Protein AF-A0A2N2NQ72-F1 (afdb_monomer_lite)

Radius of gyration: 23.59 Å; chains: 1; bounding box: 45×26×75 Å

Sequence (104 aa):
MTNIAPHPAKSTLQVGFFSAIFMALMTIITFGFAITAIPISGANCMENCIEYPYLNTISQFPKDFQWMIPAIVMMLVYLVFMVSIHLMLLQNKRYLVKLDWLLR

Structure (mmCIF, N/CA/C/O backbone):
data_AF-A0A2N2NQ72-F1
#
_entry.id   AF-A0A2N2NQ72-F1
#
loop_
_atom_site.group_PDB
_atom_site.id
_atom_site.type_symbol
_atom_site.label_atom_id
_atom_site.label_alt_id
_atom_site.label_comp_id
_atom_site.label_asym_id
_atom_site.label_entity_id
_atom_site.label_seq_id
_atom_site.pdbx_PDB_ins_code
_atom_site.Cartn_x
_atom_site.Cartn_y
_atom_site.Cartn_z
_atom_site.occupancy
_atom_site.B_iso_or_equiv
_atom_site.auth_seq_id
_atom_site.auth_comp_id
_atom_site.auth_asym_id
_atom_site.auth_atom_id
_atom_site.pdbx_PDB_model_num
ATOM 1 N N . MET A 1 1 ? -14.158 3.687 43.358 1.00 38.41 1 MET A N 1
ATOM 2 C CA . MET A 1 1 ? -14.730 3.123 42.117 1.00 38.41 1 MET A CA 1
ATOM 3 C C . MET A 1 1 ? -13.775 3.475 40.990 1.00 38.41 1 MET A C 1
ATOM 5 O O . MET A 1 1 ? -13.664 4.642 40.644 1.00 38.41 1 MET A O 1
ATOM 9 N N . THR A 1 2 ? -12.965 2.522 40.535 1.00 41.00 2 THR A N 1
ATOM 10 C CA . THR A 1 2 ? -11.957 2.757 39.495 1.00 41.00 2 THR A CA 1
ATOM 11 C C . THR A 1 2 ? -12.657 2.924 38.146 1.00 41.00 2 THR A C 1
ATOM 13 O O . THR A 1 2 ? -13.260 1.989 37.626 1.00 41.00 2 THR A O 1
ATOM 16 N N . ASN A 1 3 ? -12.618 4.142 37.602 1.00 46.88 3 ASN A N 1
ATOM 17 C CA . ASN A 1 3 ? -13.071 4.457 36.249 1.00 46.88 3 ASN A CA 1
ATOM 18 C C . ASN A 1 3 ? -12.148 3.760 35.242 1.00 46.88 3 ASN A C 1
ATOM 20 O O . ASN A 1 3 ? -11.103 4.289 34.872 1.00 46.88 3 ASN A O 1
ATOM 24 N N . ILE A 1 4 ? -12.511 2.551 34.822 1.00 52.69 4 ILE A N 1
ATOM 25 C CA . ILE A 1 4 ? -11.846 1.874 33.711 1.00 52.69 4 ILE A CA 1
ATOM 26 C C . ILE A 1 4 ? -12.444 2.474 32.438 1.00 52.69 4 ILE A C 1
ATOM 28 O O . ILE A 1 4 ? -13.600 2.211 32.105 1.00 52.69 4 ILE A O 1
ATOM 32 N N . ALA A 1 5 ? -11.681 3.331 31.759 1.00 56.88 5 ALA A N 1
ATOM 33 C CA . ALA A 1 5 ? -12.053 3.839 30.443 1.00 56.88 5 ALA A CA 1
ATOM 34 C C . ALA A 1 5 ? -12.374 2.655 29.507 1.00 56.88 5 ALA A C 1
ATOM 36 O O . ALA A 1 5 ? -11.666 1.643 29.547 1.00 56.88 5 ALA A O 1
ATOM 37 N N . PRO A 1 6 ? -13.420 2.734 28.665 1.00 59.91 6 PRO A N 1
ATOM 38 C CA . PRO A 1 6 ? -13.708 1.661 27.731 1.00 59.91 6 PRO A CA 1
ATOM 39 C C . PRO A 1 6 ? -12.574 1.599 26.708 1.00 59.91 6 PRO A C 1
ATOM 41 O O . PRO A 1 6 ? -12.395 2.504 25.894 1.00 59.91 6 PRO A O 1
ATOM 44 N N . HIS A 1 7 ? -11.784 0.529 26.773 1.00 56.69 7 HIS A N 1
ATOM 45 C CA . HIS A 1 7 ? -10.778 0.240 25.765 1.00 56.69 7 HIS A CA 1
ATOM 46 C C . HIS A 1 7 ? -11.458 0.092 24.395 1.00 56.69 7 HIS A C 1
ATOM 48 O O . HIS A 1 7 ? -12.578 -0.433 24.338 1.00 56.69 7 HIS A O 1
ATOM 54 N N . PRO A 1 8 ? -10.805 0.508 23.289 1.00 62.12 8 PRO A N 1
ATOM 55 C CA . PRO A 1 8 ? -11.271 0.134 21.959 1.00 62.12 8 PRO A CA 1
ATOM 56 C C . PRO A 1 8 ? -11.523 -1.372 21.958 1.00 62.12 8 PRO A C 1
ATOM 58 O O . PRO A 1 8 ? -10.752 -2.119 22.574 1.00 62.12 8 PRO A O 1
ATOM 61 N N . ALA A 1 9 ? -12.616 -1.817 21.326 1.00 69.75 9 ALA A N 1
ATOM 62 C CA . ALA A 1 9 ? -12.918 -3.244 21.248 1.00 69.75 9 ALA A CA 1
ATOM 63 C C . ALA A 1 9 ? -11.630 -3.968 20.828 1.00 69.75 9 ALA A C 1
ATOM 65 O O . ALA A 1 9 ? -11.061 -3.613 19.795 1.00 69.75 9 ALA A O 1
ATOM 66 N N . LYS A 1 10 ? -11.127 -4.906 21.653 1.00 77.69 10 LYS A N 1
ATOM 67 C CA . LYS A 1 10 ? -9.785 -5.506 21.474 1.00 77.69 10 LYS A CA 1
ATOM 68 C C . LYS A 1 10 ? -9.5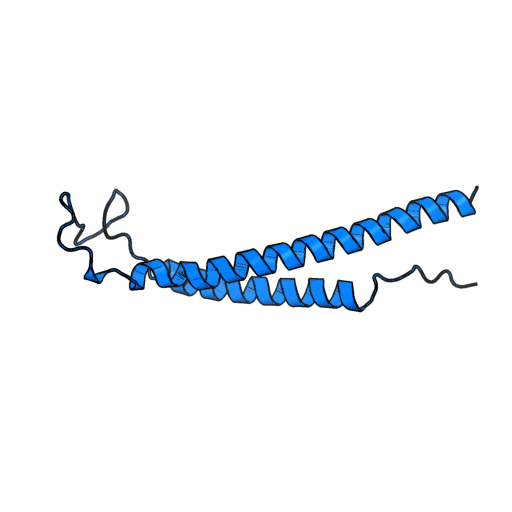32 -5.917 20.018 1.00 77.69 10 LYS A C 1
ATOM 70 O O . LYS A 1 10 ? -8.446 -5.688 19.502 1.00 77.69 10 LYS A O 1
ATOM 75 N N . SER A 1 11 ? -10.574 -6.416 19.352 1.00 84.81 11 SER A N 1
ATOM 76 C CA . SER A 1 11 ? -10.580 -6.770 17.932 1.00 84.81 11 SER A CA 1
ATOM 77 C C . SER A 1 11 ? -10.201 -5.612 16.991 1.00 84.81 11 SER A C 1
ATOM 79 O O . SER A 1 11 ? -9.328 -5.794 16.151 1.00 84.81 11 SER A O 1
ATOM 81 N N . THR A 1 12 ? -10.770 -4.408 17.135 1.00 88.31 12 THR A N 1
ATOM 82 C CA . THR A 1 12 ? -10.451 -3.252 16.270 1.00 88.31 12 THR A CA 1
ATOM 83 C C . THR A 1 12 ? -9.002 -2.801 16.443 1.00 88.31 12 THR A C 1
ATOM 85 O O . THR A 1 12 ? -8.324 -2.528 15.455 1.00 88.31 12 THR A O 1
ATOM 88 N N . LEU A 1 13 ? -8.512 -2.782 17.687 1.00 90.88 13 LEU A N 1
ATOM 89 C CA . LEU A 1 13 ? -7.117 -2.448 17.983 1.00 90.88 13 LEU A CA 1
ATOM 90 C C . LEU A 1 13 ? -6.156 -3.478 17.373 1.00 90.88 13 LEU A C 1
ATOM 92 O O . LEU A 1 13 ? -5.153 -3.104 16.773 1.00 90.88 13 LEU A O 1
ATOM 96 N N . GLN A 1 14 ? -6.476 -4.769 17.493 1.00 92.94 14 GLN A N 1
ATOM 97 C CA . GLN A 1 14 ? -5.684 -5.846 16.898 1.00 92.94 14 GLN A CA 1
ATOM 98 C C . GLN A 1 14 ? -5.655 -5.743 15.371 1.00 92.94 14 GLN A C 1
ATOM 100 O O . GLN A 1 14 ? -4.580 -5.821 14.785 1.00 92.94 14 GLN A O 1
ATOM 105 N N . VAL A 1 15 ? -6.802 -5.510 14.723 1.00 95.38 15 VAL A N 1
ATOM 106 C CA . VAL A 1 15 ? -6.877 -5.337 13.262 1.00 95.38 15 VAL A CA 1
ATOM 107 C C . VAL A 1 15 ? -6.044 -4.137 12.806 1.00 95.38 15 VAL A C 1
ATOM 109 O O . VAL A 1 15 ? -5.273 -4.262 11.856 1.00 95.38 15 VAL A O 1
ATOM 112 N N . GLY A 1 16 ? -6.132 -2.997 13.496 1.00 95.12 16 GLY A N 1
ATOM 113 C CA . GLY A 1 16 ? -5.304 -1.825 13.190 1.00 95.12 16 GLY A CA 1
ATOM 114 C C . GLY A 1 16 ? -3.807 -2.098 13.346 1.00 95.12 16 GLY A C 1
ATOM 115 O O . GLY A 1 16 ? -3.014 -1.763 12.471 1.00 95.12 16 GLY A O 1
ATOM 116 N N . PHE A 1 17 ? -3.416 -2.788 14.417 1.00 96.00 17 PHE A N 1
ATOM 117 C CA . PHE A 1 17 ? -2.020 -3.146 14.662 1.00 96.00 17 PHE A CA 1
ATOM 118 C C . PHE A 1 17 ? -1.461 -4.121 13.613 1.00 96.00 17 PHE A C 1
ATOM 120 O O . PHE A 1 17 ? -0.408 -3.872 13.027 1.00 96.00 17 PHE A O 1
ATOM 127 N N . PHE A 1 18 ? -2.178 -5.212 13.327 1.00 97.69 18 PHE A N 1
ATOM 128 C CA . PHE A 1 18 ? -1.742 -6.195 12.334 1.00 97.69 18 PHE A CA 1
ATOM 129 C C . PHE A 1 18 ? -1.759 -5.632 10.910 1.00 97.69 18 PHE A C 1
ATOM 131 O O . PHE A 1 18 ? -0.841 -5.917 10.144 1.00 97.69 18 PHE A O 1
ATOM 138 N N . SER A 1 19 ? -2.747 -4.800 10.560 1.00 97.44 19 SER A N 1
ATOM 139 C CA . SER A 1 19 ? -2.773 -4.132 9.251 1.00 97.44 19 SER A CA 1
ATOM 140 C C . SER A 1 19 ? -1.597 -3.169 9.073 1.00 97.44 19 SER A C 1
ATOM 142 O O . SER A 1 19 ? -1.016 -3.143 7.993 1.00 97.44 19 SER A O 1
ATOM 144 N N . ALA A 1 20 ? -1.161 -2.463 10.122 1.00 97.56 20 ALA A N 1
ATOM 145 C CA . ALA A 1 20 ? 0.028 -1.610 10.065 1.00 97.56 20 ALA A CA 1
ATOM 146 C C . ALA A 1 20 ? 1.322 -2.407 9.816 1.00 97.56 20 ALA A C 1
ATOM 148 O O . ALA A 1 20 ? 2.122 -2.031 8.958 1.00 97.56 20 ALA A O 1
ATOM 149 N N . ILE A 1 21 ? 1.514 -3.531 10.520 1.00 98.19 21 ILE A N 1
ATOM 150 C CA . ILE A 1 21 ? 2.670 -4.422 10.307 1.00 98.19 21 ILE A CA 1
ATOM 151 C C . ILE A 1 21 ? 2.652 -4.982 8.885 1.00 98.19 21 ILE A C 1
ATOM 153 O O . ILE A 1 21 ? 3.661 -4.942 8.183 1.00 98.19 21 ILE A O 1
ATOM 157 N N . PHE A 1 22 ? 1.499 -5.486 8.447 1.00 97.94 22 PHE A N 1
ATOM 158 C CA . PHE A 1 22 ? 1.358 -6.057 7.115 1.00 97.94 22 PHE A CA 1
ATOM 159 C C . PHE A 1 22 ? 1.592 -5.008 6.021 1.00 97.94 22 PHE A C 1
ATOM 161 O O . PHE A 1 22 ? 2.279 -5.290 5.044 1.00 97.94 22 PHE A O 1
ATOM 168 N N . MET A 1 23 ? 1.121 -3.773 6.217 1.00 97.88 23 MET A N 1
ATOM 169 C CA . MET A 1 23 ? 1.406 -2.650 5.325 1.00 97.88 23 MET A CA 1
ATOM 170 C C . MET A 1 23 ? 2.910 -2.378 5.227 1.00 97.88 23 MET A C 1
ATOM 172 O O . MET A 1 23 ? 3.425 -2.273 4.120 1.00 97.88 23 MET A O 1
ATOM 176 N N . ALA A 1 24 ? 3.633 -2.334 6.352 1.00 97.94 24 ALA A N 1
ATOM 177 C CA . ALA A 1 24 ? 5.083 -2.130 6.346 1.00 97.94 24 ALA A CA 1
ATOM 178 C C . ALA A 1 24 ? 5.826 -3.232 5.569 1.00 97.94 24 ALA A C 1
ATOM 180 O O . ALA A 1 24 ? 6.708 -2.933 4.763 1.00 97.94 24 ALA A O 1
ATOM 181 N N . LEU A 1 25 ? 5.434 -4.497 5.756 1.00 98.06 25 LEU A N 1
ATOM 182 C CA . LEU A 1 25 ? 5.992 -5.627 5.007 1.00 98.06 25 LEU A CA 1
ATOM 183 C C . LEU A 1 25 ? 5.717 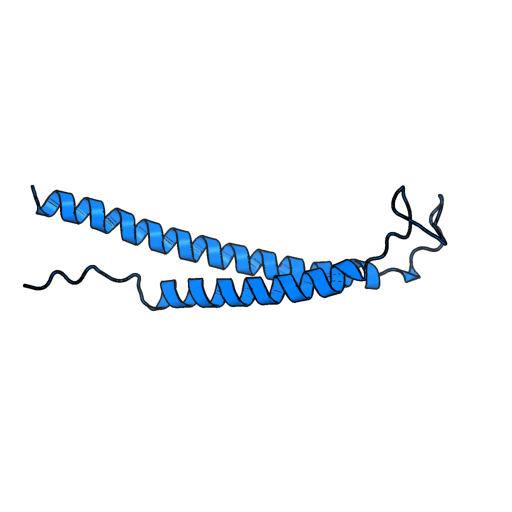-5.502 3.503 1.00 98.06 25 LEU A C 1
ATOM 185 O O . LEU A 1 25 ? 6.632 -5.648 2.693 1.00 98.06 25 LEU A O 1
ATOM 189 N N . MET A 1 26 ? 4.479 -5.179 3.125 1.00 97.25 26 MET A N 1
ATOM 190 C CA . MET A 1 26 ? 4.099 -4.988 1.724 1.00 97.25 26 MET A CA 1
ATOM 191 C C . MET A 1 26 ? 4.845 -3.822 1.073 1.00 97.25 26 MET A C 1
ATOM 193 O O . MET A 1 26 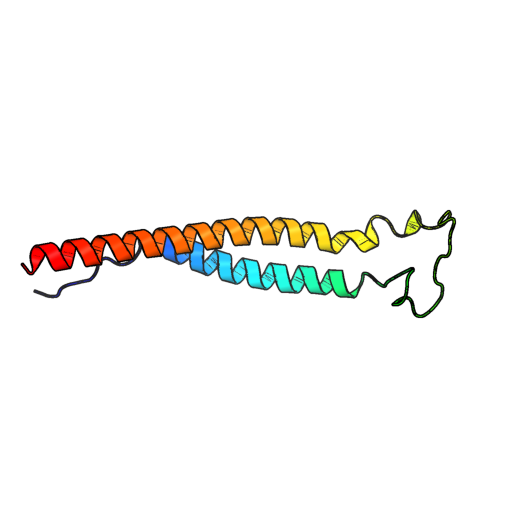? 5.227 -3.932 -0.091 1.00 97.25 26 MET A O 1
ATOM 197 N N . THR A 1 27 ? 5.114 -2.741 1.807 1.00 97.25 27 THR A N 1
ATOM 198 C CA . THR A 1 27 ? 5.930 -1.618 1.323 1.00 97.25 27 THR A CA 1
ATOM 199 C C . THR A 1 27 ? 7.357 -2.057 1.008 1.00 97.25 27 THR A C 1
ATOM 201 O O . THR A 1 27 ? 7.866 -1.741 -0.066 1.00 97.25 27 THR A O 1
ATOM 204 N N . ILE A 1 28 ? 7.993 -2.829 1.899 1.00 97.94 28 ILE A N 1
ATOM 205 C CA . ILE A 1 28 ? 9.352 -3.350 1.678 1.00 97.94 28 ILE A CA 1
ATOM 206 C C . ILE A 1 28 ? 9.387 -4.236 0.429 1.00 97.94 28 ILE A C 1
ATOM 208 O O . ILE A 1 28 ? 10.259 -4.066 -0.420 1.00 97.94 28 ILE A O 1
ATOM 212 N N . ILE A 1 29 ? 8.415 -5.141 0.283 1.00 96.62 29 ILE A N 1
ATOM 213 C CA . ILE A 1 29 ? 8.307 -6.022 -0.889 1.00 96.62 29 ILE A CA 1
ATOM 214 C C . ILE A 1 29 ? 8.108 -5.194 -2.165 1.00 96.62 29 ILE A C 1
ATOM 216 O O . ILE A 1 29 ? 8.817 -5.393 -3.149 1.00 96.62 29 ILE A O 1
ATOM 220 N N . THR A 1 30 ? 7.176 -4.238 -2.140 1.00 96.44 30 THR A N 1
ATOM 221 C CA . THR A 1 30 ? 6.851 -3.379 -3.288 1.00 96.44 30 THR A CA 1
ATOM 222 C C . THR A 1 30 ? 8.069 -2.587 -3.745 1.00 96.44 30 THR A C 1
ATOM 224 O O . THR A 1 30 ? 8.392 -2.606 -4.929 1.00 96.44 30 THR A O 1
ATOM 227 N N . PHE A 1 31 ? 8.785 -1.937 -2.824 1.00 95.44 31 PHE A N 1
ATOM 228 C CA . PHE A 1 31 ? 10.000 -1.200 -3.167 1.00 95.44 31 PHE A CA 1
ATOM 229 C C . PHE A 1 31 ? 11.145 -2.111 -3.600 1.00 95.44 31 PHE A C 1
ATOM 231 O O . PHE A 1 31 ? 11.875 -1.746 -4.518 1.00 95.44 31 PHE A O 1
ATOM 238 N N . GLY A 1 32 ? 11.258 -3.310 -3.024 1.00 94.75 32 GLY A N 1
ATOM 239 C CA . GLY A 1 32 ? 12.204 -4.324 -3.485 1.00 94.75 32 GLY A CA 1
ATOM 240 C C . GLY A 1 32 ? 12.035 -4.635 -4.974 1.00 94.75 32 GLY A C 1
ATOM 241 O O . GLY A 1 32 ? 13.016 -4.638 -5.711 1.00 94.75 32 GLY A O 1
ATOM 242 N N . PHE A 1 33 ? 10.795 -4.805 -5.441 1.00 93.56 33 PHE A N 1
ATOM 243 C CA . PHE A 1 33 ? 10.517 -4.968 -6.871 1.00 93.56 33 PHE A CA 1
ATOM 244 C C . PHE A 1 33 ? 10.647 -3.656 -7.659 1.00 93.56 33 PHE A C 1
ATOM 246 O O . PHE A 1 33 ? 11.167 -3.673 -8.773 1.00 93.56 33 PHE A O 1
ATOM 253 N N . ALA A 1 34 ? 10.224 -2.516 -7.109 1.00 91.69 34 ALA A N 1
ATOM 254 C CA . ALA A 1 34 ? 10.238 -1.237 -7.824 1.00 91.69 34 ALA A CA 1
ATOM 255 C C . ALA A 1 34 ? 11.658 -0.768 -8.181 1.00 91.69 34 ALA A C 1
ATOM 257 O O . ALA A 1 34 ? 11.856 -0.194 -9.245 1.00 91.69 34 ALA A O 1
ATOM 258 N N . ILE A 1 35 ? 12.660 -1.069 -7.348 1.00 91.75 35 ILE A N 1
ATOM 259 C CA . ILE A 1 35 ? 14.072 -0.763 -7.647 1.00 91.75 35 ILE A CA 1
ATOM 260 C C . ILE A 1 35 ? 14.561 -1.520 -8.893 1.00 91.75 35 ILE A C 1
ATOM 262 O O . ILE A 1 35 ? 15.451 -1.050 -9.596 1.00 91.75 35 ILE A O 1
ATOM 266 N N . THR A 1 36 ? 13.973 -2.681 -9.195 1.00 88.38 36 THR A N 1
ATOM 267 C CA . THR A 1 36 ? 14.344 -3.477 -10.375 1.00 88.38 36 THR A CA 1
ATOM 268 C C . THR A 1 36 ? 13.697 -2.992 -11.675 1.00 88.38 36 THR A C 1
ATOM 270 O O . THR A 1 36 ? 14.099 -3.446 -12.747 1.00 88.38 36 THR A O 1
ATOM 273 N N . ALA A 1 37 ? 12.736 -2.062 -11.602 1.00 87.69 37 ALA A N 1
ATOM 274 C CA . ALA A 1 37 ? 12.107 -1.438 -12.762 1.00 87.69 37 ALA A CA 1
ATOM 275 C C . ALA A 1 37 ? 13.020 -0.327 -13.313 1.00 87.69 37 ALA A C 1
ATOM 277 O O . ALA A 1 37 ? 12.835 0.862 -13.047 1.00 87.69 37 ALA A O 1
ATOM 278 N N . ILE A 1 38 ? 14.062 -0.738 -14.038 1.00 86.06 38 ILE A N 1
ATOM 279 C CA . ILE A 1 38 ? 15.052 0.169 -14.628 1.00 86.06 38 ILE A CA 1
ATOM 280 C C . ILE A 1 38 ? 14.385 0.967 -15.761 1.00 86.06 38 ILE A C 1
ATOM 282 O O . ILE A 1 38 ? 13.742 0.372 -16.625 1.00 86.06 38 ILE A O 1
ATOM 286 N N . PRO A 1 39 ? 14.541 2.303 -15.809 1.00 86.44 39 PRO A N 1
ATOM 287 C CA . PRO A 1 39 ? 13.974 3.109 -16.882 1.00 86.44 39 PRO A CA 1
ATOM 288 C C . PRO A 1 39 ? 14.609 2.751 -18.233 1.00 86.44 39 PRO A C 1
ATOM 290 O O . PRO A 1 39 ? 15.791 2.993 -18.460 1.00 86.44 39 PRO A O 1
ATOM 293 N N . ILE A 1 40 ? 13.799 2.213 -19.146 1.00 85.75 40 ILE A N 1
ATOM 294 C CA . ILE A 1 40 ? 14.216 1.821 -20.506 1.00 85.75 40 ILE A CA 1
ATOM 295 C C . ILE A 1 40 ? 14.151 2.967 -21.529 1.00 85.75 40 ILE A C 1
ATOM 297 O O . ILE A 1 40 ? 14.549 2.799 -22.678 1.00 85.75 40 ILE A O 1
ATOM 301 N N . SER A 1 41 ? 13.584 4.117 -21.160 1.00 86.69 41 SER A N 1
ATOM 302 C CA . SER A 1 41 ? 13.460 5.301 -22.020 1.00 86.69 41 SER A CA 1
ATOM 303 C C . SER A 1 41 ? 13.276 6.577 -21.186 1.00 86.69 41 SER A C 1
ATOM 305 O O . SER A 1 41 ? 13.033 6.512 -19.979 1.00 86.69 41 SER A O 1
ATOM 307 N N . GLY A 1 42 ? 13.391 7.744 -21.827 1.00 85.12 42 GLY A N 1
ATOM 308 C CA . GLY A 1 42 ? 13.235 9.055 -21.187 1.00 85.12 42 GLY A CA 1
ATOM 309 C C . GLY A 1 42 ? 14.514 9.583 -20.528 1.00 85.12 42 GLY A C 1
ATOM 310 O O . GLY A 1 42 ? 15.578 8.983 -20.633 1.00 85.12 42 GLY A O 1
ATOM 311 N N . ALA A 1 43 ? 14.404 10.722 -19.837 1.00 85.19 43 ALA A N 1
ATOM 312 C CA . ALA A 1 43 ? 15.552 11.467 -19.302 1.00 85.19 43 ALA A CA 1
ATOM 313 C C . ALA A 1 43 ? 16.377 10.709 -18.243 1.00 85.19 43 ALA A C 1
ATOM 315 O O . ALA A 1 43 ? 17.538 11.035 -18.027 1.00 85.19 43 ALA A O 1
ATOM 316 N N . ASN A 1 44 ? 15.778 9.707 -17.590 1.00 87.69 44 ASN A N 1
ATOM 317 C CA . ASN A 1 44 ? 16.429 8.906 -16.550 1.00 87.69 44 ASN A CA 1
ATOM 318 C C . ASN A 1 44 ? 17.031 7.597 -17.082 1.00 87.69 44 ASN A C 1
ATOM 320 O O . ASN A 1 44 ? 17.567 6.815 -16.298 1.00 87.69 44 ASN A O 1
ATOM 324 N N . CYS A 1 45 ? 16.915 7.324 -18.382 1.00 88.38 45 CYS A N 1
ATOM 325 C CA . CYS A 1 45 ? 17.552 6.164 -18.979 1.00 88.38 45 CYS A CA 1
ATOM 326 C C . CYS A 1 45 ? 19.049 6.439 -19.176 1.00 88.38 45 CYS A C 1
ATOM 328 O O . CYS A 1 45 ? 19.422 7.442 -19.779 1.00 88.38 45 CYS A O 1
ATOM 330 N N . MET A 1 46 ? 19.900 5.565 -18.633 1.00 85.19 46 MET A N 1
ATOM 331 C CA . MET A 1 46 ? 21.353 5.757 -18.675 1.00 85.19 46 MET A CA 1
ATOM 332 C C . MET A 1 46 ? 21.987 5.152 -19.931 1.00 85.19 46 MET A C 1
ATOM 334 O O . MET A 1 46 ? 22.821 5.791 -20.563 1.00 85.19 46 MET A O 1
ATOM 338 N N . GLU A 1 47 ? 21.593 3.930 -20.300 1.00 83.25 47 GLU A N 1
ATOM 339 C CA . GLU A 1 47 ? 22.178 3.173 -21.412 1.00 83.25 47 GLU A CA 1
ATOM 340 C C . GLU A 1 47 ? 21.118 2.293 -22.089 1.00 83.25 47 GLU A C 1
ATOM 342 O O . GLU A 1 47 ? 20.144 1.886 -21.456 1.00 83.25 47 GLU A O 1
ATOM 347 N N . ASN A 1 48 ? 21.328 1.960 -23.370 1.00 82.06 48 ASN A N 1
ATOM 348 C CA . ASN A 1 48 ? 20.441 1.098 -24.171 1.00 82.06 48 ASN A CA 1
ATOM 349 C C . ASN A 1 48 ? 18.976 1.574 -24.212 1.00 82.06 48 ASN A C 1
ATOM 351 O O . ASN A 1 48 ? 18.041 0.771 -24.214 1.00 82.06 48 ASN A O 1
ATOM 355 N N . CYS A 1 49 ? 18.787 2.893 -24.247 1.00 87.12 49 CYS A N 1
ATOM 356 C CA . CYS A 1 49 ? 17.472 3.514 -24.251 1.00 87.12 49 CYS A CA 1
ATOM 357 C C . CYS A 1 49 ? 16.719 3.212 -25.542 1.00 87.12 49 CYS A C 1
ATOM 359 O O . CYS A 1 49 ? 17.255 3.334 -26.643 1.00 87.12 49 CYS A O 1
ATOM 361 N N . ILE A 1 50 ? 15.452 2.839 -25.403 1.00 87.12 50 ILE A N 1
ATOM 362 C CA . ILE A 1 50 ? 14.576 2.591 -26.540 1.00 87.12 50 ILE A CA 1
ATOM 363 C C . ILE A 1 50 ? 14.017 3.933 -27.005 1.00 87.12 50 ILE A C 1
ATOM 365 O O . ILE A 1 50 ? 13.329 4.627 -26.254 1.00 87.12 50 ILE A O 1
ATOM 369 N N . GLU A 1 51 ? 14.303 4.284 -28.254 1.00 86.12 51 GLU A N 1
ATOM 370 C CA . GLU A 1 51 ? 13.748 5.463 -28.909 1.00 86.12 51 GLU A CA 1
ATOM 371 C C . GLU A 1 51 ? 12.470 5.128 -29.685 1.00 86.12 51 GLU A C 1
ATOM 373 O O . GLU A 1 51 ? 12.146 3.969 -29.983 1.00 86.12 51 GLU A O 1
ATOM 378 N N . TYR A 1 52 ? 11.713 6.174 -30.009 1.00 84.06 52 TYR A N 1
ATOM 379 C CA . TYR A 1 52 ? 10.567 6.057 -30.898 1.00 84.06 52 TYR A CA 1
ATOM 380 C C . TYR A 1 52 ? 11.019 5.407 -32.219 1.00 84.06 52 TYR A C 1
ATOM 382 O O . TYR A 1 52 ? 12.023 5.853 -32.779 1.00 84.06 52 TYR A O 1
ATOM 390 N N . PRO A 1 53 ? 10.327 4.372 -32.740 1.00 87.94 53 PRO A N 1
ATOM 391 C CA . PRO A 1 53 ? 8.928 3.999 -32.478 1.00 87.94 53 PRO A CA 1
ATOM 392 C C . PRO A 1 53 ? 8.651 2.812 -31.512 1.00 87.94 53 PRO A C 1
ATOM 394 O O . PRO A 1 53 ? 7.623 2.157 -31.655 1.00 87.94 53 PRO A O 1
ATOM 397 N N . TYR A 1 54 ? 9.502 2.516 -30.516 1.00 85.94 54 TYR A N 1
ATOM 398 C CA . TYR A 1 54 ? 9.248 1.533 -29.423 1.00 85.94 54 TYR A CA 1
ATOM 399 C C . TYR A 1 54 ? 8.856 0.094 -29.827 1.00 85.94 54 TYR A C 1
ATOM 401 O O . TYR A 1 54 ? 8.217 -0.631 -29.059 1.00 85.94 54 TYR A O 1
ATOM 409 N N . LEU A 1 55 ? 9.269 -0.361 -31.009 1.00 85.50 55 LEU A N 1
ATOM 410 C CA . LEU A 1 55 ? 8.832 -1.648 -31.571 1.00 85.50 55 LEU A CA 1
ATOM 411 C C . LEU A 1 55 ? 9.344 -2.882 -30.802 1.00 85.50 55 LEU A C 1
ATOM 413 O O . LEU A 1 55 ? 8.762 -3.956 -30.909 1.00 85.50 55 LEU A O 1
ATOM 417 N N . ASN A 1 56 ? 10.399 -2.731 -29.995 1.00 82.00 56 ASN A N 1
ATOM 418 C CA . ASN A 1 56 ? 11.086 -3.828 -29.300 1.00 82.00 56 ASN A CA 1
ATOM 419 C C . ASN A 1 56 ? 10.913 -3.769 -27.767 1.00 82.00 56 ASN A C 1
ATOM 421 O O . ASN A 1 56 ? 11.864 -3.988 -27.024 1.00 82.00 56 ASN A O 1
ATOM 425 N N . THR A 1 57 ? 9.716 -3.434 -27.276 1.00 84.31 57 THR A N 1
ATOM 426 C CA . THR A 1 57 ? 9.432 -3.279 -25.828 1.00 84.31 57 THR A CA 1
ATOM 427 C C . THR A 1 57 ? 8.688 -4.461 -25.203 1.00 84.31 57 THR A C 1
ATOM 429 O O . THR A 1 57 ? 8.642 -4.577 -23.981 1.00 84.31 57 THR A O 1
ATOM 432 N N . ILE A 1 58 ? 8.134 -5.369 -26.015 1.00 83.00 58 ILE A N 1
ATOM 433 C CA . ILE A 1 58 ? 7.246 -6.450 -25.547 1.00 83.00 58 ILE A CA 1
ATOM 434 C C . ILE A 1 58 ? 7.937 -7.365 -24.525 1.00 83.00 58 ILE A C 1
ATOM 436 O O . ILE A 1 58 ? 7.301 -7.803 -23.572 1.00 83.00 58 ILE A O 1
ATOM 440 N N . SER A 1 59 ? 9.244 -7.604 -24.665 1.00 81.06 59 SER A N 1
ATOM 441 C CA . SER A 1 59 ? 10.018 -8.447 -23.743 1.00 81.06 59 SER A CA 1
ATOM 442 C C . SER A 1 59 ? 10.132 -7.888 -22.319 1.00 81.06 59 SER A C 1
ATOM 444 O O . SER A 1 59 ? 10.504 -8.630 -21.413 1.00 81.06 59 SER A O 1
ATOM 446 N N . GLN A 1 60 ? 9.830 -6.603 -22.108 1.00 78.50 60 GLN A N 1
ATOM 447 C CA . GLN A 1 60 ? 9.864 -5.965 -20.786 1.00 78.50 60 GLN A CA 1
ATOM 448 C C . GLN A 1 60 ? 8.596 -6.241 -19.966 1.00 78.50 60 GLN A C 1
ATOM 450 O O . GLN A 1 60 ? 8.578 -6.091 -18.742 1.00 78.50 60 GLN A O 1
ATOM 455 N N . PHE A 1 61 ? 7.533 -6.715 -20.618 1.00 82.38 61 PHE A N 1
ATOM 456 C CA . PHE A 1 61 ? 6.290 -7.093 -19.963 1.00 82.38 61 PHE A CA 1
ATOM 457 C C . PHE A 1 61 ? 6.296 -8.600 -19.679 1.00 82.38 61 PHE A C 1
ATOM 459 O O . PHE A 1 61 ? 6.599 -9.388 -20.575 1.00 82.38 61 PHE A O 1
ATOM 466 N N . PRO A 1 62 ? 5.967 -9.042 -18.450 1.00 83.62 62 PRO A N 1
ATOM 467 C CA . PRO A 1 62 ? 5.389 -8.286 -17.330 1.00 83.62 62 PRO A CA 1
ATOM 468 C C . PRO A 1 62 ? 6.412 -7.792 -16.292 1.00 83.62 62 PRO A C 1
ATOM 470 O O . PRO A 1 62 ? 6.004 -7.294 -15.243 1.00 83.62 62 PRO A O 1
ATOM 473 N N . LYS A 1 63 ? 7.716 -7.982 -16.533 1.00 82.31 63 LYS A N 1
ATOM 474 C CA . LYS A 1 63 ? 8.788 -7.784 -15.545 1.00 82.31 63 LYS A CA 1
ATOM 475 C C . LYS A 1 63 ? 8.712 -6.412 -14.869 1.00 82.31 63 LYS A C 1
ATOM 477 O O . LYS A 1 63 ? 8.655 -6.347 -13.644 1.00 82.31 63 LYS A O 1
ATOM 482 N N . ASP A 1 64 ? 8.594 -5.347 -15.654 1.00 85.81 64 ASP A N 1
ATOM 483 C CA . ASP A 1 64 ? 8.584 -3.973 -15.131 1.00 85.81 64 ASP A CA 1
ATOM 484 C C . ASP A 1 64 ? 7.315 -3.627 -14.333 1.00 85.81 64 ASP A C 1
ATOM 486 O O . ASP A 1 64 ? 7.274 -2.621 -13.631 1.00 85.81 64 ASP A O 1
ATOM 490 N N . PHE A 1 65 ? 6.285 -4.477 -14.392 1.00 89.12 65 PHE A N 1
ATOM 491 C CA . PHE A 1 65 ? 4.984 -4.285 -13.744 1.00 89.12 65 PHE A CA 1
ATOM 492 C C . PHE A 1 65 ? 4.796 -5.188 -12.520 1.00 89.12 65 PHE A C 1
ATOM 494 O O . PHE A 1 65 ? 3.772 -5.110 -11.839 1.00 89.12 65 PHE A O 1
ATOM 501 N N . GLN A 1 66 ? 5.782 -6.029 -12.190 1.00 91.88 66 GLN A N 1
ATOM 502 C CA . GLN A 1 66 ? 5.680 -6.969 -11.071 1.00 91.88 66 GLN A CA 1
ATOM 503 C C . GLN A 1 66 ? 5.478 -6.271 -9.721 1.00 91.88 66 GLN A C 1
ATOM 505 O O . GLN A 1 66 ? 4.753 -6.797 -8.881 1.00 91.88 66 GLN A O 1
ATOM 510 N N . TRP A 1 67 ? 6.042 -5.073 -9.524 1.00 94.44 67 TRP A N 1
ATOM 511 C CA . TRP A 1 67 ? 5.867 -4.276 -8.301 1.00 94.44 67 TRP A CA 1
ATOM 512 C C . TRP A 1 67 ? 4.442 -3.728 -8.125 1.00 94.44 67 TRP A C 1
ATOM 514 O O . TRP A 1 67 ? 4.039 -3.404 -7.009 1.00 94.44 67 TRP A O 1
ATOM 524 N N . MET A 1 68 ? 3.642 -3.648 -9.192 1.00 94.62 68 MET A N 1
ATOM 525 C CA . MET A 1 68 ? 2.285 -3.103 -9.103 1.00 94.62 68 MET A CA 1
ATOM 526 C C . MET A 1 68 ? 1.330 -4.051 -8.377 1.00 94.62 68 MET A C 1
ATOM 528 O O . MET A 1 68 ? 0.443 -3.597 -7.661 1.00 94.62 68 MET A O 1
ATOM 532 N N . ILE A 1 69 ? 1.528 -5.365 -8.504 1.00 93.94 69 ILE A N 1
ATOM 533 C CA . ILE A 1 69 ? 0.710 -6.372 -7.815 1.00 93.94 69 ILE A CA 1
ATOM 534 C C . ILE A 1 69 ? 0.794 -6.208 -6.284 1.00 93.94 69 ILE A C 1
ATOM 536 O O . ILE A 1 69 ? -0.254 -6.037 -5.652 1.00 93.94 69 ILE A O 1
ATOM 540 N N . PRO A 1 70 ? 1.989 -6.197 -5.652 1.00 95.31 70 PRO A N 1
ATOM 541 C CA . PRO A 1 70 ? 2.088 -5.946 -4.221 1.00 95.31 70 PRO A CA 1
ATOM 542 C C . PRO A 1 70 ? 1.649 -4.523 -3.842 1.00 95.31 70 PRO A C 1
ATOM 544 O O . PRO A 1 70 ? 1.062 -4.356 -2.773 1.00 95.31 70 PRO A O 1
ATOM 547 N N . ALA A 1 71 ? 1.812 -3.522 -4.717 1.00 96.31 71 ALA A N 1
ATOM 548 C CA . ALA A 1 71 ? 1.309 -2.168 -4.468 1.00 96.31 71 ALA A CA 1
ATOM 549 C C . ALA A 1 71 ? -0.230 -2.103 -4.379 1.00 96.31 71 ALA A C 1
ATOM 551 O O . ALA A 1 71 ? -0.776 -1.418 -3.513 1.00 96.31 71 ALA A O 1
ATOM 552 N N . ILE A 1 72 ? -0.947 -2.844 -5.229 1.00 97.44 72 ILE A N 1
ATOM 553 C CA . ILE A 1 72 ? -2.415 -2.934 -5.178 1.00 97.44 72 ILE A CA 1
ATOM 554 C C . ILE A 1 72 ? -2.860 -3.591 -3.868 1.00 97.44 72 ILE A C 1
ATOM 556 O O . ILE A 1 72 ? -3.767 -3.098 -3.198 1.00 97.44 72 ILE A O 1
ATOM 560 N N . VAL A 1 73 ? -2.196 -4.675 -3.460 1.00 97.06 73 VAL A N 1
ATOM 561 C CA . VAL A 1 73 ? -2.476 -5.322 -2.170 1.00 97.06 73 VAL A CA 1
ATOM 562 C C . VAL A 1 73 ? -2.217 -4.347 -1.019 1.00 97.06 73 VAL A C 1
ATOM 564 O O . VAL A 1 73 ? -3.066 -4.201 -0.143 1.00 97.06 73 VAL A O 1
ATOM 567 N N . MET A 1 74 ? -1.103 -3.612 -1.048 1.00 97.12 74 MET A N 1
ATOM 568 C CA . MET A 1 74 ? -0.779 -2.575 -0.064 1.00 97.12 74 MET A CA 1
ATOM 569 C C . MET A 1 74 ? -1.879 -1.502 0.036 1.00 97.12 74 MET A C 1
ATOM 571 O O . MET A 1 74 ? -2.239 -1.106 1.144 1.00 97.12 74 MET A O 1
ATOM 575 N N . MET A 1 75 ? -2.468 -1.074 -1.087 1.00 97.81 75 MET A N 1
ATOM 576 C CA . MET A 1 75 ? -3.586 -0.119 -1.100 1.00 97.81 75 MET A CA 1
ATOM 577 C C . MET A 1 75 ? -4.813 -0.653 -0.344 1.00 97.81 75 MET A C 1
ATOM 579 O O . MET A 1 75 ? -5.426 0.076 0.437 1.00 97.81 75 MET A O 1
ATOM 583 N N . LEU A 1 76 ? -5.171 -1.926 -0.532 1.00 97.94 76 LEU A N 1
ATOM 584 C CA . LEU A 1 76 ? -6.294 -2.540 0.188 1.00 97.94 76 LEU A CA 1
ATOM 585 C C . LEU A 1 76 ? -6.028 -2.603 1.697 1.00 97.94 76 LEU A C 1
ATOM 587 O O . LEU A 1 76 ? -6.915 -2.319 2.503 1.00 97.94 76 LEU A O 1
ATOM 591 N N . VAL A 1 77 ? -4.793 -2.918 2.088 1.00 97.69 77 VAL A N 1
ATOM 592 C CA . VAL A 1 77 ? -4.372 -2.946 3.497 1.00 97.69 77 VAL A CA 1
ATOM 593 C C . VAL A 1 77 ? -4.452 -1.556 4.117 1.00 97.69 77 VAL A C 1
ATOM 595 O O . VAL A 1 77 ? -4.946 -1.412 5.234 1.00 97.69 77 VAL A O 1
ATOM 598 N N . TYR A 1 78 ? -4.029 -0.528 3.381 1.00 97.56 78 TYR A N 1
ATOM 599 C CA . TYR A 1 78 ? -4.156 0.863 3.802 1.00 97.56 78 TYR A CA 1
ATOM 600 C C . TYR A 1 78 ? -5.617 1.251 4.074 1.00 97.56 78 TYR A C 1
ATOM 602 O O . TYR A 1 78 ? -5.899 1.899 5.082 1.00 97.56 78 TYR A O 1
ATOM 610 N 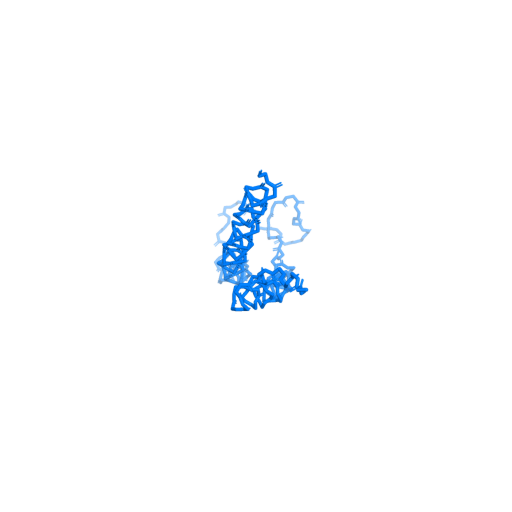N . LEU A 1 79 ? -6.564 0.816 3.234 1.00 98.19 79 LEU A N 1
ATOM 611 C CA . LEU A 1 79 ? -7.990 1.063 3.473 1.00 98.19 79 LEU A CA 1
ATOM 612 C C . LEU A 1 79 ? -8.470 0.404 4.772 1.00 98.19 79 LEU A C 1
ATOM 614 O O . LEU A 1 79 ? -9.133 1.057 5.579 1.00 98.19 79 LEU A O 1
ATOM 618 N N . VAL A 1 80 ? -8.099 -0.858 5.014 1.00 96.88 80 VAL A N 1
ATOM 619 C CA . VAL A 1 80 ? -8.421 -1.562 6.270 1.00 96.88 80 VAL A CA 1
ATOM 620 C C . VAL A 1 80 ? -7.841 -0.817 7.474 1.00 96.88 80 VAL A C 1
ATOM 622 O O . VAL A 1 80 ? -8.541 -0.595 8.466 1.00 96.88 80 VAL A O 1
ATOM 625 N N . PHE A 1 81 ? -6.587 -0.377 7.373 1.00 97.25 81 PHE A N 1
ATOM 626 C CA . PHE A 1 81 ? -5.921 0.400 8.409 1.00 97.25 81 PHE A CA 1
ATOM 627 C C . PHE A 1 81 ? -6.655 1.722 8.687 1.00 97.25 81 PHE A C 1
ATOM 629 O O . PHE A 1 81 ? -6.976 2.014 9.841 1.00 97.25 81 PHE A O 1
ATOM 636 N N . MET A 1 82 ? -7.026 2.480 7.653 1.00 97.00 82 MET A N 1
ATOM 637 C CA . MET A 1 82 ? -7.766 3.737 7.809 1.00 97.00 82 MET A CA 1
ATOM 638 C C . MET A 1 82 ? -9.142 3.546 8.450 1.00 97.00 82 MET A C 1
ATOM 640 O O . MET A 1 82 ? -9.510 4.300 9.353 1.00 97.00 82 MET A O 1
ATOM 644 N N . VAL A 1 83 ? -9.883 2.509 8.051 1.00 95.88 83 VAL A N 1
ATOM 645 C CA . VAL A 1 83 ? -11.166 2.169 8.685 1.00 95.88 83 VAL A CA 1
ATOM 646 C C . VAL A 1 83 ? -10.963 1.827 10.162 1.00 95.88 83 VAL A C 1
ATOM 648 O O . VAL A 1 83 ? -11.724 2.300 11.008 1.00 95.88 83 VAL A O 1
ATOM 651 N N . SER A 1 84 ? -9.917 1.066 10.501 1.00 94.06 84 SER A N 1
ATOM 652 C CA . SER A 1 84 ? -9.627 0.704 11.893 1.00 94.06 84 SER A CA 1
ATOM 653 C C . SER A 1 84 ? -9.347 1.933 12.770 1.00 94.06 84 SER A C 1
ATOM 655 O O . SER A 1 84 ? -9.942 2.065 13.842 1.00 94.06 84 SER A O 1
ATOM 657 N N . ILE A 1 85 ? -8.549 2.891 12.277 1.00 92.81 85 ILE A N 1
ATOM 658 C CA . ILE A 1 85 ? -8.276 4.160 12.968 1.00 92.81 85 ILE A CA 1
ATOM 659 C C . ILE A 1 85 ? -9.558 4.976 13.120 1.00 92.81 85 ILE A C 1
ATOM 661 O O . ILE A 1 85 ? -9.839 5.501 14.200 1.00 92.81 85 ILE A O 1
ATOM 665 N N . HIS A 1 86 ? -10.355 5.076 12.056 1.00 92.38 86 HIS A N 1
ATOM 666 C CA . HIS A 1 86 ? -11.588 5.851 12.077 1.00 92.38 86 HIS A CA 1
ATOM 667 C C . HIS A 1 86 ? -12.569 5.326 13.135 1.00 92.38 86 HIS A C 1
ATOM 669 O O . HIS A 1 86 ? -13.111 6.099 13.927 1.00 92.38 86 HIS A O 1
ATOM 675 N N . LEU A 1 87 ? -12.744 4.004 13.214 1.00 90.25 87 LEU A N 1
ATOM 676 C CA . LEU A 1 87 ? -13.596 3.369 14.220 1.00 90.25 87 LEU A CA 1
ATOM 677 C C . LEU A 1 87 ? -13.087 3.606 15.647 1.00 90.25 87 LEU A C 1
ATOM 679 O O . LEU A 1 87 ? -13.891 3.892 16.539 1.00 90.25 87 LEU A O 1
ATOM 683 N N . MET A 1 88 ? -11.769 3.547 15.864 1.00 87.00 88 MET A N 1
ATOM 684 C CA . MET A 1 88 ? -11.171 3.857 17.166 1.00 87.00 88 MET A CA 1
ATOM 685 C C . MET A 1 88 ? -11.444 5.307 17.582 1.00 87.00 88 MET A C 1
ATOM 687 O O . MET A 1 88 ? -11.871 5.551 18.710 1.00 87.00 88 MET A O 1
ATOM 691 N N . LEU A 1 89 ? -11.283 6.270 16.669 1.00 86.12 89 LEU A N 1
ATOM 692 C CA . LEU A 1 89 ? -11.558 7.684 16.941 1.00 86.12 89 LEU A CA 1
ATOM 693 C C . LEU A 1 89 ? -13.040 7.953 17.233 1.00 86.12 89 LEU A C 1
ATOM 695 O O . LEU A 1 89 ? -13.357 8.735 18.131 1.00 86.12 89 LEU A O 1
ATOM 699 N N . LEU A 1 90 ? -13.959 7.298 16.518 1.00 85.06 90 LEU A N 1
ATOM 700 C CA . LEU A 1 90 ? -15.398 7.433 16.760 1.00 85.06 90 LEU A CA 1
ATOM 701 C C . LEU A 1 90 ? -15.802 6.914 18.142 1.00 85.06 90 LEU A C 1
ATOM 703 O O . LEU A 1 90 ? -16.571 7.574 18.846 1.00 85.06 90 LEU A O 1
ATOM 707 N N . GLN A 1 91 ? -15.279 5.755 18.551 1.00 78.81 91 GLN A N 1
ATOM 708 C CA . GLN A 1 91 ? -15.473 5.244 19.911 1.00 78.81 91 GLN A CA 1
ATOM 709 C C . GLN A 1 91 ? -14.911 6.232 20.935 1.00 78.81 91 GLN A C 1
ATOM 711 O O . GLN A 1 91 ? -15.570 6.525 21.936 1.00 78.81 91 GLN A O 1
ATOM 716 N N . ASN A 1 92 ? -13.745 6.809 20.629 1.00 78.50 92 ASN A N 1
ATOM 717 C CA . ASN A 1 92 ? -13.056 7.730 21.514 1.00 78.50 92 ASN A CA 1
ATOM 718 C C . ASN A 1 92 ? -13.848 9.032 21.753 1.00 78.50 92 ASN A C 1
ATOM 720 O O . ASN A 1 92 ? -14.115 9.462 22.873 1.00 78.50 92 ASN A O 1
ATOM 724 N N . LYS A 1 93 ? -14.317 9.654 20.671 1.00 79.25 93 LYS A N 1
ATOM 725 C CA . LYS A 1 93 ? -15.106 10.889 20.735 1.00 79.25 93 LYS A CA 1
ATOM 726 C C . LYS A 1 93 ? -16.445 10.688 21.453 1.00 79.25 93 LYS A C 1
ATOM 728 O O . LYS A 1 93 ? -16.857 11.545 22.232 1.00 79.25 93 LYS A O 1
ATOM 733 N N . ARG A 1 94 ? -17.125 9.560 21.211 1.00 71.31 94 ARG A N 1
ATOM 734 C CA . ARG A 1 94 ? -18.422 9.254 21.842 1.00 71.31 94 ARG A CA 1
ATOM 735 C C . ARG A 1 94 ? -18.321 9.151 23.360 1.00 71.31 94 ARG A C 1
ATOM 737 O O . ARG A 1 94 ? -19.248 9.589 24.039 1.00 71.31 94 ARG A O 1
ATOM 744 N N . TYR A 1 95 ? -17.232 8.596 23.900 1.00 71.06 95 TYR A N 1
ATOM 745 C CA . TYR A 1 95 ? -17.080 8.540 25.354 1.00 71.06 95 TYR A CA 1
ATOM 746 C C . TYR A 1 95 ? -16.799 9.920 25.943 1.00 71.06 95 TYR A C 1
ATOM 748 O O . TYR A 1 95 ? -17.382 10.227 26.974 1.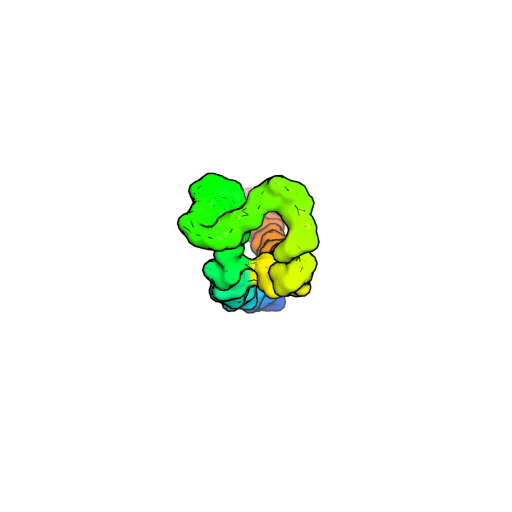00 71.06 95 TYR A O 1
ATOM 756 N N . LEU A 1 96 ? -15.959 10.750 25.304 1.00 75.69 96 LEU A N 1
ATOM 757 C CA . LEU A 1 96 ? -15.622 12.082 25.826 1.00 75.69 96 LEU A CA 1
ATOM 758 C C . LEU A 1 96 ? -16.890 12.916 26.014 1.00 75.69 96 LEU A C 1
ATOM 760 O O . LEU A 1 96 ? -17.105 13.480 27.080 1.00 75.69 96 LEU A O 1
ATOM 764 N N . VAL A 1 97 ? -17.771 12.896 25.010 1.00 80.00 97 VAL A N 1
ATOM 765 C CA . VAL A 1 97 ? -19.071 13.580 25.062 1.00 80.00 97 VAL A CA 1
ATOM 766 C C . VAL A 1 97 ? -19.979 12.996 26.150 1.00 80.00 97 VAL A C 1
ATOM 768 O O . VAL A 1 97 ? -20.640 13.744 26.862 1.00 80.00 97 VAL A O 1
ATOM 771 N N . LYS A 1 98 ? -20.024 11.666 26.305 1.00 79.06 98 LYS A N 1
ATOM 772 C CA . LYS A 1 98 ? -20.844 11.022 27.344 1.00 79.06 98 LYS A CA 1
ATOM 773 C C . LYS A 1 98 ? -20.333 11.320 28.758 1.00 79.06 98 LYS A C 1
ATOM 775 O O . LYS A 1 98 ? -21.141 11.470 29.664 1.00 79.06 98 LYS A O 1
ATOM 780 N N . LEU A 1 99 ? -19.016 11.370 28.950 1.00 79.56 99 LEU A N 1
ATOM 781 C CA . LEU A 1 99 ? -18.397 11.646 30.244 1.00 79.56 99 LEU A CA 1
ATOM 782 C C . LEU A 1 99 ? -18.646 13.097 30.669 1.00 79.56 99 LEU A C 1
ATOM 784 O O . LEU A 1 99 ? -19.014 13.326 31.812 1.00 79.56 99 LEU A O 1
ATOM 788 N N . ASP A 1 100 ? -18.515 14.045 29.737 1.00 85.69 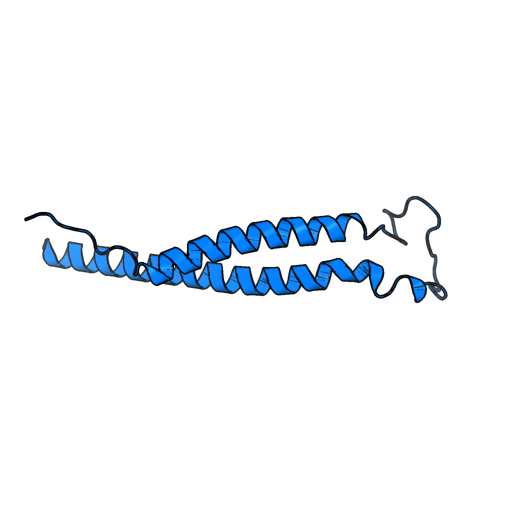100 ASP A N 1
ATOM 789 C CA . ASP A 1 100 ? -18.841 15.461 29.958 1.00 85.69 100 ASP A CA 1
ATOM 790 C C . ASP A 1 100 ? -20.312 15.645 30.374 1.00 85.69 100 ASP A C 1
ATOM 792 O O . ASP A 1 100 ? -20.609 16.351 31.333 1.00 85.69 100 ASP A O 1
ATOM 796 N N . TRP A 1 101 ? -21.230 14.913 29.734 1.00 74.88 101 TRP A N 1
ATOM 797 C CA . TRP A 1 101 ? -22.647 14.880 30.118 1.00 74.88 101 TRP A CA 1
ATOM 798 C C . TRP A 1 101 ? -22.925 14.282 31.501 1.00 74.88 101 TRP A C 1
ATOM 800 O O . TRP A 1 101 ? -23.908 14.660 32.119 1.00 74.88 101 TRP A O 1
ATOM 810 N N . LEU A 1 102 ? -22.122 13.320 31.965 1.00 78.75 102 LEU A N 1
ATOM 811 C CA . LEU A 1 102 ? -22.295 12.688 33.281 1.00 78.75 102 LEU A CA 1
ATOM 812 C C . LEU A 1 102 ? -21.651 13.490 34.421 1.00 78.75 102 LEU A C 1
ATOM 814 O O . LEU A 1 102 ? -21.917 13.206 35.587 1.00 78.75 102 LEU A O 1
ATOM 818 N N . LEU A 1 103 ? -20.765 14.429 34.088 1.00 81.81 103 LEU A N 1
ATOM 819 C CA . LEU A 1 103 ? -20.069 15.304 35.034 1.00 81.81 103 LEU A CA 1
ATOM 820 C C . LEU A 1 103 ? -20.736 16.687 35.171 1.00 81.81 103 LEU A C 1
ATOM 822 O O . LEU A 1 103 ? -20.284 17.485 35.992 1.00 81.81 103 LEU A O 1
ATOM 826 N N . ARG A 1 104 ? -21.790 16.961 34.390 1.00 73.81 104 ARG A N 1
ATOM 827 C CA . ARG A 1 104 ? -22.730 18.079 34.569 1.00 73.81 104 ARG A CA 1
ATOM 828 C C . ARG A 1 104 ? -23.994 17.605 35.270 1.00 73.81 104 ARG A C 1
ATOM 830 O O . ARG A 1 104 ? -24.532 18.420 36.047 1.00 73.81 104 ARG A O 1
#

Foldseek 3Di:
DDPDDDDQPVVLVVQLVVLVVVLVVLVVVLVVLQVVLAQQADPRHDPNHDDPPCPPCPVCPPSNVPSVVSVVVSVVSVVSNVVSVVSNVVSVVVVVVVVVVVVD

Secondary structure (DSSP, 8-state):
------PPPHHHHHHHHHHHHHHHHHHHHHHHHHTT----SSTT--SSPPPTT-TT-GGGTTGGGTTHHHHHHHHHHHHHHHHHHHHHHHHHHHHHHHHHHH--

pLDDT: mean 86.01, std 12.45, range [38.41, 98.19]